Protein AF-A0A0G1N2N8-F1 (afdb_monomer)

InterPro domains:
  IPR005843 Alpha-D-phosphohexomutase, C-terminal [PF00408] (3-63)
  IPR036900 Alpha-D-phosphohexomutase, C-terminal domain superfamily [SSF55957] (2-63)

Mean predicted aligned error: 6.18 Å

Structure (mmCIF, N/CA/C/O backbone):
data_AF-A0A0G1N2N8-F1
#
_entry.id   AF-A0A0G1N2N8-F1
#
loop_
_atom_site.group_PDB
_atom_site.id
_atom_site.type_symbol
_atom_site.label_atom_id
_atom_site.label_alt_id
_atom_site.label_comp_id
_atom_site.label_asym_id
_atom_site.label_entity_id
_atom_site.label_seq_id
_atom_site.pdbx_PDB_ins_code
_atom_site.Cartn_x
_atom_site.Cartn_y
_atom_site.Cartn_z
_atom_site.occupancy
_atom_site.B_iso_or_equiv
_atom_site.auth_seq_id
_atom_site.auth_comp_id
_atom_site.auth_asym_id
_atom_site.auth_atom_id
_atom_site.pdbx_PDB_model_num
ATOM 1 N N . SER A 1 1 ? 12.493 3.442 -1.931 1.00 61.25 1 SER A N 1
ATOM 2 C CA . SER A 1 1 ? 11.287 3.154 -1.143 1.00 61.25 1 SER A CA 1
ATOM 3 C C . SER A 1 1 ? 10.731 4.456 -0.589 1.00 61.25 1 SER A C 1
ATOM 5 O O . SER A 1 1 ? 11.487 5.411 -0.426 1.00 61.25 1 SER A O 1
ATOM 7 N N . GLY A 1 2 ? 9.422 4.521 -0.369 1.00 76.31 2 GLY A N 1
ATOM 8 C CA . GLY A 1 2 ? 8.743 5.639 0.281 1.00 76.31 2 GLY A CA 1
ATOM 9 C C . GLY A 1 2 ? 7.617 5.119 1.169 1.00 76.31 2 GLY A C 1
ATOM 10 O O . GLY A 1 2 ? 6.990 4.115 0.836 1.00 76.31 2 GLY A O 1
ATOM 11 N N . GLU A 1 3 ? 7.389 5.787 2.295 1.00 79.75 3 GLU A N 1
ATOM 12 C CA . GLU A 1 3 ? 6.244 5.549 3.175 1.00 79.75 3 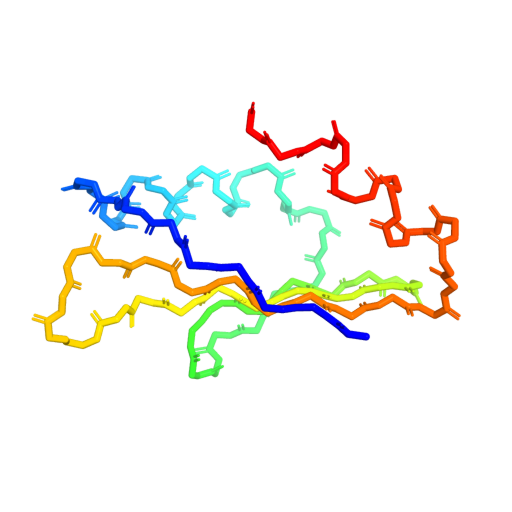GLU A CA 1
ATOM 13 C C . GLU A 1 3 ? 5.353 6.788 3.142 1.00 79.75 3 GLU A C 1
ATOM 15 O O . GLU A 1 3 ? 5.847 7.912 3.257 1.00 79.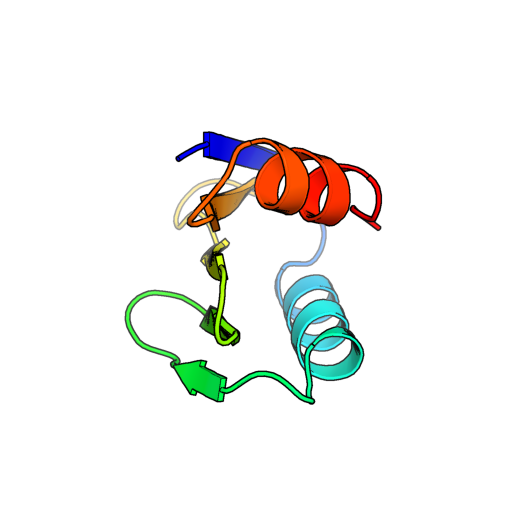75 3 GLU A O 1
ATOM 20 N N . ILE A 1 4 ? 4.049 6.581 2.982 1.00 80.12 4 ILE A N 1
ATOM 21 C CA . ILE A 1 4 ? 3.055 7.643 3.075 1.00 80.12 4 ILE A CA 1
ATOM 22 C C . ILE A 1 4 ? 1.959 7.191 4.033 1.00 80.12 4 ILE A C 1
ATOM 24 O O . ILE A 1 4 ? 1.423 6.092 3.907 1.00 80.12 4 ILE A O 1
ATOM 28 N N . ASN A 1 5 ? 1.638 8.040 5.004 1.00 79.12 5 ASN A N 1
ATOM 29 C CA . ASN A 1 5 ? 0.539 7.821 5.933 1.00 79.12 5 ASN A CA 1
ATOM 30 C C . ASN A 1 5 ? -0.624 8.721 5.507 1.00 79.12 5 ASN A C 1
ATOM 32 O O . ASN A 1 5 ? -0.434 9.924 5.325 1.00 79.12 5 ASN A O 1
ATOM 36 N N . PHE A 1 6 ? -1.810 8.143 5.339 1.00 78.44 6 PHE A N 1
ATOM 37 C CA . PHE A 1 6 ? -3.023 8.874 4.978 1.00 78.44 6 PHE A CA 1
ATOM 38 C C . PHE A 1 6 ? -4.100 8.648 6.036 1.00 78.44 6 PHE A C 1
ATOM 40 O O . PHE A 1 6 ? -4.270 7.523 6.508 1.00 78.44 6 PHE A O 1
ATOM 47 N N . GLU A 1 7 ? -4.845 9.695 6.386 1.00 79.25 7 GLU A N 1
ATOM 48 C CA . GLU A 1 7 ? -6.056 9.554 7.198 1.00 79.25 7 GLU A CA 1
ATOM 49 C C . GLU A 1 7 ? -7.157 8.881 6.386 1.00 79.25 7 GLU A C 1
ATOM 51 O O . GLU A 1 7 ? -7.513 9.320 5.291 1.00 79.25 7 GLU A O 1
ATOM 56 N N . VAL A 1 8 ? -7.706 7.803 6.935 1.00 77.06 8 VAL A N 1
ATOM 57 C CA . VAL A 1 8 ? -8.779 7.035 6.317 1.00 77.06 8 VAL A CA 1
ATOM 58 C C . VAL A 1 8 ? -9.914 6.890 7.312 1.00 77.06 8 VAL A C 1
ATOM 60 O O . VAL A 1 8 ? -9.789 6.219 8.331 1.00 77.06 8 VAL A O 1
ATOM 63 N N . LYS A 1 9 ? -11.063 7.474 6.959 1.00 73.31 9 LYS A N 1
ATOM 64 C CA . LYS A 1 9 ? -12.302 7.374 7.744 1.00 73.31 9 LYS A CA 1
ATOM 65 C C . LYS A 1 9 ? -12.926 5.979 7.710 1.00 73.31 9 LYS A C 1
ATOM 67 O O . LYS A 1 9 ? -13.629 5.612 8.643 1.00 73.31 9 LYS A O 1
ATOM 72 N N . ASN A 1 10 ? -12.702 5.220 6.635 1.00 80.12 10 ASN A N 1
ATOM 73 C CA . ASN A 1 10 ? -13.240 3.874 6.466 1.00 80.12 10 ASN A CA 1
ATOM 74 C C . ASN A 1 10 ? -12.196 2.943 5.833 1.00 80.12 10 ASN A C 1
ATOM 76 O O . ASN A 1 10 ? -11.955 2.964 4.624 1.00 80.12 10 ASN A O 1
ATOM 80 N N . LYS A 1 11 ? -11.540 2.144 6.680 1.00 77.88 11 LYS A N 1
ATOM 81 C CA . LYS A 1 11 ? -10.430 1.265 6.284 1.00 77.88 11 LYS A CA 1
ATOM 82 C C . LYS A 1 11 ? -10.892 0.147 5.345 1.00 77.88 11 LYS A C 1
ATOM 84 O O . LYS A 1 11 ? -10.167 -0.186 4.409 1.00 77.88 11 LYS A O 1
ATOM 89 N N . ASP A 1 12 ? -12.094 -0.386 5.555 1.00 79.94 12 ASP A N 1
ATOM 90 C CA . ASP A 1 12 ? -12.650 -1.484 4.755 1.00 79.94 12 ASP A CA 1
ATOM 91 C C . ASP A 1 12 ? -13.049 -1.033 3.347 1.00 79.94 12 ASP A C 1
ATOM 93 O O . ASP A 1 12 ? -12.785 -1.727 2.360 1.00 79.94 12 ASP A O 1
ATOM 97 N N . GLU A 1 13 ? -13.632 0.162 3.238 1.00 83.44 13 GLU A N 1
ATOM 98 C CA . GLU A 1 13 ? -13.975 0.769 1.950 1.00 83.44 13 GLU A CA 1
ATOM 99 C C . GLU A 1 13 ? -12.716 1.051 1.127 1.00 83.44 13 GLU A C 1
ATOM 101 O O . GLU A 1 13 ? -12.627 0.645 -0.032 1.00 83.44 13 GLU A O 1
ATOM 106 N N . MET A 1 14 ? -11.695 1.647 1.751 1.00 81.94 14 MET A N 1
ATOM 107 C CA . MET A 1 14 ? -10.414 1.879 1.084 1.00 81.94 14 MET A CA 1
ATOM 108 C C . MET A 1 14 ? -9.755 0.572 0.653 1.00 81.94 14 MET A C 1
ATOM 110 O O . MET A 1 14 ? -9.306 0.466 -0.485 1.00 81.94 14 MET A O 1
ATOM 114 N N . LYS A 1 15 ? -9.730 -0.449 1.514 1.00 79.94 15 LYS A N 1
ATOM 115 C CA . LYS A 1 15 ? -9.186 -1.764 1.155 1.00 79.94 15 LYS A CA 1
ATOM 116 C C . LYS A 1 15 ? -9.900 -2.351 -0.065 1.00 79.94 15 LYS A C 1
ATOM 118 O O . LYS A 1 15 ? -9.231 -2.824 -0.978 1.00 79.94 15 LYS A O 1
ATOM 123 N N . SER A 1 16 ? -11.228 -2.263 -0.110 1.00 85.31 16 SER A N 1
ATOM 124 C CA . SER A 1 16 ? -12.029 -2.742 -1.244 1.00 85.31 16 SER A CA 1
ATOM 125 C C . SER A 1 16 ? -11.720 -1.974 -2.535 1.00 85.31 16 SER A C 1
ATOM 127 O O . SER A 1 16 ? -11.573 -2.582 -3.593 1.00 85.31 16 SER A O 1
A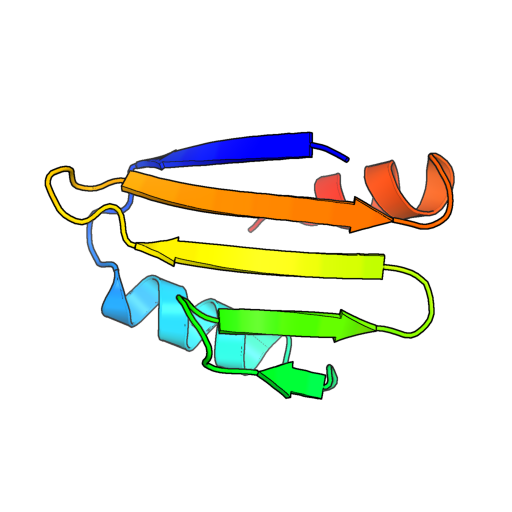TOM 129 N N . LEU A 1 17 ? -11.544 -0.649 -2.453 1.00 84.44 17 LEU A N 1
ATOM 130 C CA . LEU A 1 17 ? -11.134 0.187 -3.587 1.00 84.44 17 LEU A CA 1
ATOM 131 C C . LEU A 1 17 ? -9.755 -0.212 -4.127 1.00 84.44 17 LEU A C 1
ATOM 133 O O . LEU A 1 17 ? -9.590 -0.347 -5.339 1.00 84.44 17 LEU A O 1
ATOM 137 N N . PHE A 1 18 ? -8.778 -0.437 -3.243 1.00 83.88 18 PHE A N 1
ATOM 138 C CA . PHE A 1 18 ? -7.451 -0.914 -3.639 1.00 83.88 18 PHE A CA 1
ATOM 139 C C . PHE A 1 18 ? -7.525 -2.302 -4.286 1.00 83.88 18 PHE A C 1
ATOM 141 O O . PHE A 1 18 ? -6.921 -2.523 -5.332 1.00 83.88 18 PHE A O 1
ATOM 148 N N . GLU A 1 19 ? -8.290 -3.229 -3.711 1.00 85.19 19 GLU A N 1
ATOM 149 C CA . GLU A 1 19 ? -8.447 -4.574 -4.271 1.00 85.19 19 GLU A CA 1
ATOM 150 C C . GLU A 1 19 ? -9.081 -4.580 -5.662 1.00 85.19 19 GLU A C 1
ATOM 152 O O . GLU A 1 19 ? -8.654 -5.370 -6.499 1.00 85.19 19 GLU A O 1
ATOM 157 N N . GLU A 1 20 ? -10.053 -3.704 -5.925 1.00 87.94 20 GLU A N 1
ATOM 158 C CA . GLU A 1 20 ? -10.686 -3.586 -7.242 1.00 87.94 20 GLU A CA 1
ATOM 159 C C . GLU A 1 20 ? -9.776 -2.875 -8.256 1.00 87.94 20 GLU A C 1
ATOM 161 O O . GLU A 1 20 ? -9.654 -3.320 -9.400 1.00 87.94 20 GLU A O 1
ATOM 166 N N . ARG A 1 21 ? -9.109 -1.786 -7.844 1.00 85.06 21 ARG A N 1
ATOM 167 C CA . ARG A 1 21 ? -8.227 -0.976 -8.705 1.00 85.06 21 ARG A CA 1
ATOM 168 C C . ARG A 1 21 ? -6.984 -1.746 -9.147 1.00 85.06 21 ARG A C 1
ATOM 170 O O . ARG A 1 21 ? -6.570 -1.592 -10.289 1.00 85.06 21 ARG A O 1
ATOM 177 N N . PHE A 1 22 ? -6.415 -2.552 -8.253 1.00 86.38 22 PHE A N 1
ATOM 178 C CA . PHE A 1 22 ? -5.147 -3.266 -8.440 1.00 86.38 22 PHE A CA 1
ATOM 179 C C . PHE A 1 22 ? -5.349 -4.788 -8.530 1.00 86.38 22 PHE A C 1
ATOM 181 O O . PHE A 1 22 ? -4.488 -5.572 -8.123 1.00 86.38 22 PHE A O 1
ATOM 188 N N . LYS A 1 23 ? -6.518 -5.222 -9.023 1.00 87.00 23 LYS A N 1
ATOM 189 C CA . LYS A 1 23 ? -6.905 -6.641 -9.133 1.00 87.00 23 LYS A CA 1
ATOM 190 C C . LYS A 1 23 ? -6.050 -7.459 -10.103 1.00 87.00 23 LYS A C 1
ATOM 192 O O . LYS A 1 23 ? -6.097 -8.687 -10.052 1.00 87.00 23 LYS A O 1
ATOM 197 N N . ASP A 1 24 ? -5.333 -6.779 -10.991 1.00 89.50 24 ASP A N 1
ATOM 198 C CA . ASP A 1 24 ? -4.395 -7.305 -11.982 1.00 89.50 24 ASP A CA 1
ATOM 199 C C . ASP A 1 24 ? -3.007 -7.614 -11.397 1.00 89.50 24 ASP A C 1
ATOM 201 O O . ASP A 1 24 ? -2.259 -8.395 -11.986 1.00 89.50 24 ASP A O 1
ATOM 205 N N . GLY A 1 25 ? -2.676 -7.047 -10.233 1.00 86.31 25 GLY A N 1
ATOM 206 C CA . GLY A 1 25 ? -1.471 -7.372 -9.476 1.00 86.31 25 GLY A CA 1
ATOM 207 C C . GLY A 1 25 ? -1.601 -8.651 -8.644 1.00 86.31 25 GLY A C 1
ATOM 208 O O . GLY A 1 25 ? -2.693 -9.059 -8.234 1.00 86.31 25 GLY A O 1
ATOM 209 N N . GLU A 1 26 ? -0.463 -9.276 -8.335 1.00 91.25 26 GLU A N 1
ATO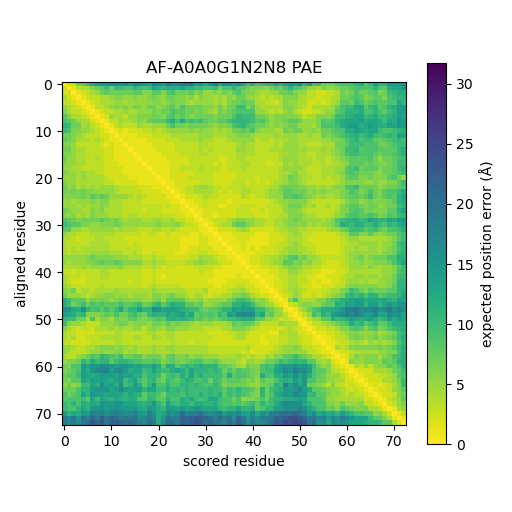M 210 C CA . GLU A 1 26 ? -0.424 -10.370 -7.362 1.00 91.25 26 GLU A CA 1
ATOM 211 C C . GLU A 1 26 ? -0.687 -9.813 -5.958 1.00 91.25 26 GLU A C 1
ATOM 213 O O . GLU A 1 26 ? -0.104 -8.798 -5.565 1.00 91.25 26 GLU A O 1
ATOM 218 N N . ARG A 1 27 ? -1.567 -10.481 -5.205 1.00 92.25 27 ARG A N 1
ATOM 219 C CA . ARG A 1 27 ? -2.016 -10.0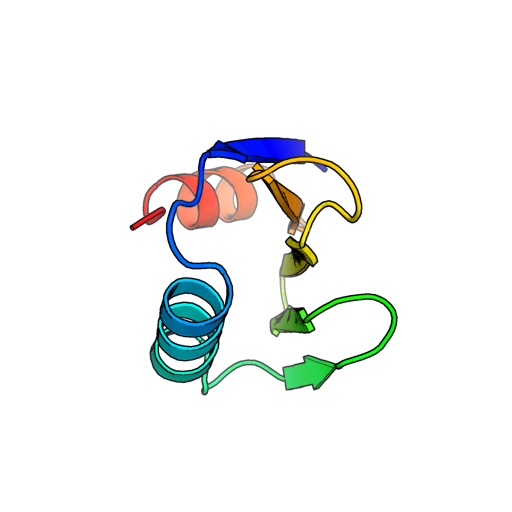42 -3.881 1.00 92.25 27 ARG A CA 1
ATOM 220 C C . ARG A 1 27 ? -1.532 -10.979 -2.789 1.00 92.25 27 ARG A C 1
ATOM 222 O O . ARG A 1 27 ? -1.694 -12.192 -2.881 1.00 92.25 27 ARG A O 1
ATOM 229 N N . ASP A 1 28 ? -1.012 -10.386 -1.727 1.00 91.00 28 ASP A N 1
ATOM 230 C CA . ASP A 1 28 ? -0.545 -11.078 -0.532 1.00 91.00 28 ASP A CA 1
ATOM 231 C C . ASP A 1 28 ? -1.113 -10.380 0.704 1.00 91.00 28 ASP A C 1
ATOM 233 O O . ASP A 1 28 ? -1.006 -9.165 0.848 1.00 91.00 28 ASP A O 1
ATOM 237 N N . TYR A 1 29 ? -1.756 -11.151 1.575 1.00 89.75 29 TYR A N 1
ATOM 238 C CA . TYR A 1 29 ? -2.491 -10.643 2.735 1.00 89.75 29 TYR A CA 1
ATOM 239 C C . TYR A 1 29 ? -1.688 -10.733 4.044 1.00 89.75 29 TYR A C 1
ATOM 241 O O . TYR A 1 29 ? -2.247 -10.620 5.138 1.00 89.75 29 TYR A O 1
ATOM 249 N N . PHE A 1 30 ? -0.380 -10.981 3.961 1.00 86.62 30 PHE A N 1
ATOM 250 C CA . PHE A 1 30 ? 0.498 -11.024 5.119 1.00 86.62 30 PHE A CA 1
ATOM 251 C C . PHE A 1 30 ? 0.799 -9.605 5.624 1.00 86.62 30 PHE A C 1
ATOM 253 O O . PHE A 1 30 ? 1.343 -8.777 4.896 1.00 86.62 30 PHE A O 1
ATOM 260 N N . ASP A 1 31 ? 0.450 -9.338 6.889 1.00 82.62 31 ASP A N 1
ATOM 261 C CA . ASP A 1 31 ? 0.679 -8.054 7.573 1.00 82.62 31 ASP A CA 1
ATOM 262 C C . ASP A 1 31 ? 0.131 -6.829 6.805 1.00 82.62 31 ASP A C 1
ATOM 264 O O . ASP A 1 31 ? 0.794 -5.802 6.679 1.00 82.62 31 ASP A O 1
ATOM 268 N N . GLY A 1 32 ? -1.087 -6.944 6.261 1.00 87.31 32 GLY A N 1
ATOM 269 C CA . GLY A 1 32 ? -1.741 -5.916 5.444 1.00 87.31 32 GLY A CA 1
ATOM 270 C C . GLY A 1 32 ? -2.223 -6.483 4.112 1.00 87.31 32 GLY A C 1
ATOM 271 O O . GLY A 1 32 ? -2.596 -7.650 4.036 1.00 87.31 32 GLY A O 1
ATOM 272 N N . VAL A 1 33 ? -2.222 -5.663 3.061 1.00 90.56 33 VAL A N 1
ATOM 273 C CA . VAL A 1 33 ? -2.380 -6.136 1.677 1.00 90.56 33 VAL A CA 1
ATOM 274 C C . VAL A 1 33 ? -1.214 -5.621 0.850 1.00 90.56 33 VAL A C 1
ATOM 276 O O . VAL A 1 33 ? -1.034 -4.415 0.694 1.00 90.56 33 VAL A O 1
ATOM 279 N N . THR A 1 34 ? -0.414 -6.535 0.324 1.00 91.31 34 THR A N 1
ATOM 280 C CA . THR A 1 34 ? 0.666 -6.245 -0.612 1.00 91.31 34 THR A CA 1
ATOM 281 C C . THR A 1 34 ? 0.192 -6.516 -2.028 1.00 91.31 34 THR A C 1
ATOM 283 O O . THR A 1 34 ? -0.323 -7.593 -2.313 1.00 91.31 34 THR A O 1
ATOM 286 N N . PHE A 1 35 ? 0.420 -5.555 -2.912 1.00 91.00 35 PHE A N 1
ATOM 287 C CA . PHE A 1 35 ? 0.196 -5.662 -4.344 1.00 91.00 35 PHE A CA 1
ATOM 288 C C . PHE A 1 35 ? 1.553 -5.663 -5.040 1.00 91.00 35 PHE A C 1
ATOM 290 O O . PHE A 1 35 ? 2.340 -4.724 -4.883 1.00 91.00 35 PHE A O 1
ATOM 297 N N . ARG A 1 36 ? 1.848 -6.731 -5.782 1.00 90.69 36 ARG A N 1
ATOM 298 C CA . ARG A 1 36 ? 3.124 -6.917 -6.478 1.00 90.69 36 ARG A CA 1
ATOM 299 C C . ARG A 1 36 ? 2.923 -6.870 -7.988 1.00 90.69 36 ARG A C 1
ATOM 301 O O . ARG A 1 36 ? 2.080 -7.573 -8.542 1.00 90.69 36 ARG A O 1
ATOM 308 N N . TYR A 1 37 ? 3.756 -6.063 -8.633 1.00 88.94 37 TYR A N 1
ATOM 309 C CA . TYR A 1 37 ? 3.904 -5.939 -10.078 1.00 88.94 37 TYR A CA 1
ATOM 310 C C . TYR A 1 37 ? 5.353 -6.268 -10.470 1.00 88.94 37 TYR A C 1
ATOM 312 O O . TYR A 1 37 ? 6.241 -6.270 -9.611 1.00 88.94 37 TYR A O 1
ATOM 320 N N . PRO A 1 38 ? 5.646 -6.510 -11.763 1.00 88.38 38 PRO A N 1
ATOM 321 C CA . PRO A 1 38 ? 6.996 -6.867 -12.205 1.00 88.38 38 PRO A CA 1
ATOM 322 C C . PRO A 1 38 ? 8.085 -5.868 -11.790 1.00 88.38 38 PRO A C 1
ATOM 324 O O . PRO A 1 38 ? 9.215 -6.271 -11.501 1.00 88.38 38 PRO A O 1
ATOM 327 N N . ASP A 1 39 ? 7.752 -4.576 -11.734 1.00 87.12 39 ASP A N 1
ATOM 328 C CA . ASP A 1 39 ? 8.723 -3.494 -11.525 1.00 87.12 39 ASP A CA 1
ATOM 329 C C . ASP A 1 39 ? 8.565 -2.725 -10.215 1.00 87.12 39 ASP A C 1
ATOM 331 O O . ASP A 1 39 ? 9.429 -1.914 -9.863 1.00 87.12 39 ASP A O 1
ATOM 335 N N . TRP A 1 40 ? 7.481 -2.963 -9.486 1.00 90.00 40 TRP A N 1
ATOM 336 C CA . TRP A 1 40 ? 7.190 -2.272 -8.240 1.00 90.00 40 TRP A CA 1
ATOM 337 C C . TRP A 1 40 ? 6.197 -3.058 -7.399 1.00 90.00 40 TRP A C 1
ATOM 339 O O . TRP A 1 40 ? 5.464 -3.914 -7.887 1.00 90.00 40 TRP A O 1
ATOM 349 N N . TRP A 1 41 ? 6.180 -2.762 -6.113 1.00 90.19 41 TRP A N 1
ATOM 350 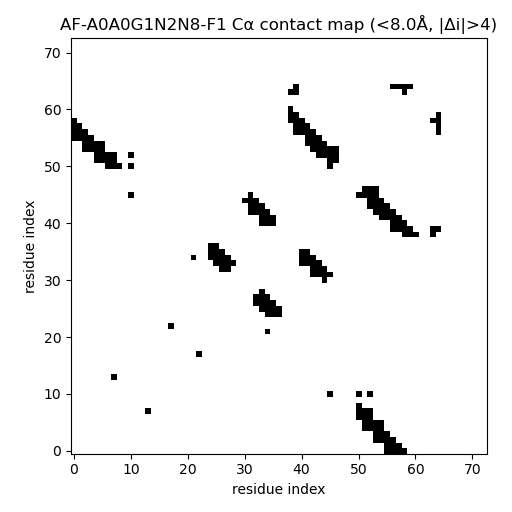C CA . TRP A 1 41 ? 5.210 -3.301 -5.186 1.00 90.19 41 TRP A CA 1
ATOM 351 C C . TRP A 1 41 ? 4.826 -2.226 -4.186 1.00 90.19 41 TRP A C 1
ATOM 353 O O . TRP A 1 41 ? 5.572 -1.275 -3.930 1.00 90.19 41 TRP A O 1
ATOM 363 N N . PHE A 1 42 ? 3.647 -2.381 -3.612 1.00 90.50 42 PHE A N 1
ATOM 364 C CA . PHE A 1 42 ? 3.244 -1.570 -2.483 1.00 90.50 42 PHE A CA 1
ATOM 365 C C . PHE A 1 42 ? 2.458 -2.401 -1.485 1.00 90.50 42 PHE A C 1
ATOM 367 O O . PHE A 1 42 ? 1.872 -3.423 -1.827 1.00 90.50 42 PHE A O 1
ATOM 374 N N . ASN A 1 43 ? 2.473 -1.970 -0.236 1.00 90.88 43 ASN A N 1
ATOM 375 C CA . ASN A 1 43 ? 1.817 -2.618 0.876 1.00 90.88 43 ASN A CA 1
ATOM 376 C C . ASN A 1 43 ? 0.979 -1.579 1.616 1.00 90.88 43 ASN A C 1
ATOM 378 O O . ASN A 1 43 ? 1.475 -0.515 1.986 1.00 90.88 43 ASN A O 1
ATOM 382 N N . ILE A 1 44 ? -0.300 -1.893 1.790 1.00 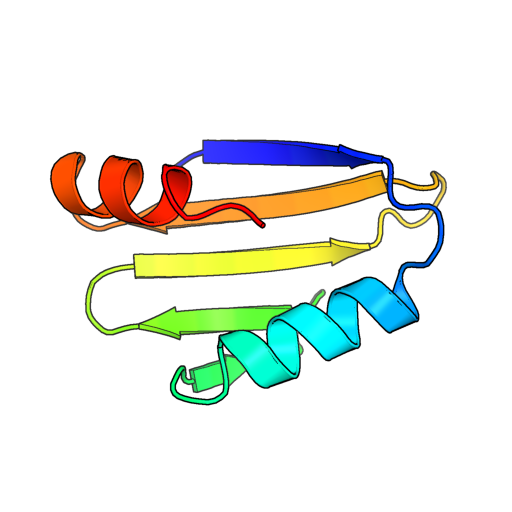88.44 44 ILE A N 1
ATOM 383 C CA . ILE A 1 44 ? -1.230 -1.101 2.581 1.00 88.44 44 ILE A CA 1
ATOM 384 C C . ILE A 1 44 ? -1.450 -1.778 3.929 1.00 88.44 44 ILE A C 1
ATOM 386 O O . ILE A 1 44 ? -1.789 -2.961 4.004 1.00 88.44 44 ILE A O 1
ATOM 390 N N . ARG A 1 45 ? -1.265 -1.017 5.007 1.00 88.06 45 ARG A N 1
ATOM 391 C CA . ARG A 1 45 ? -1.452 -1.489 6.380 1.00 88.06 45 ARG A CA 1
ATOM 392 C C . ARG A 1 45 ? -2.424 -0.579 7.108 1.00 88.06 45 ARG A C 1
ATOM 394 O O . ARG A 1 45 ? -2.163 0.624 7.200 1.00 88.06 45 ARG A O 1
ATOM 401 N N . PRO A 1 46 ? -3.527 -1.114 7.651 1.00 80.38 46 PRO A N 1
ATOM 402 C CA . PRO A 1 46 ? -4.320 -0.355 8.599 1.00 80.38 46 PRO A CA 1
ATOM 403 C C . PRO A 1 46 ? -3.476 -0.104 9.853 1.00 80.38 46 PRO A C 1
ATOM 405 O O . PRO A 1 46 ? -2.886 -1.032 10.407 1.00 80.38 46 PRO A O 1
ATOM 408 N N . SER A 1 47 ? -3.412 1.147 10.309 1.00 76.75 47 SER A N 1
ATOM 409 C CA . SER A 1 47 ? -2.859 1.441 11.630 1.00 76.75 47 SER A CA 1
ATOM 410 C C . SER A 1 47 ? -3.748 0.793 12.692 1.00 76.75 47 SER A C 1
ATOM 412 O O . SER A 1 47 ? -4.981 0.830 12.596 1.00 76.75 47 SER A O 1
ATOM 414 N N . GLY A 1 48 ? -3.120 0.154 13.681 1.00 70.69 48 GLY A N 1
ATOM 415 C CA . GLY A 1 48 ? -3.821 -0.589 14.729 1.00 70.69 48 GLY A CA 1
ATOM 416 C C . GLY A 1 48 ? -4.509 0.304 15.764 1.00 70.69 48 GLY A C 1
ATOM 417 O O . GLY A 1 48 ? -5.491 -0.118 16.363 1.00 70.69 48 GLY A O 1
ATOM 418 N N . THR A 1 49 ? -4.019 1.530 15.968 1.00 69.56 49 THR A N 1
ATOM 419 C CA . THR A 1 49 ? -4.481 2.435 17.039 1.00 69.56 49 THR A CA 1
ATOM 420 C C . THR A 1 49 ? -5.023 3.769 16.536 1.00 69.56 49 THR A C 1
ATOM 422 O O . THR A 1 49 ? -5.647 4.493 17.302 1.00 69.56 49 THR A O 1
ATOM 425 N N . GLU A 1 50 ? -4.796 4.101 15.265 1.00 71.50 50 GLU A N 1
ATOM 426 C CA . GLU A 1 50 ? -5.163 5.388 14.667 1.00 71.50 50 GLU A CA 1
ATOM 427 C C . GLU A 1 50 ? -5.967 5.156 13.382 1.00 71.50 50 GLU A C 1
ATOM 429 O O . GLU A 1 50 ? -5.820 4.117 12.731 1.00 71.50 50 GLU A O 1
ATOM 434 N N . ASP A 1 51 ? -6.790 6.122 12.970 1.00 75.81 51 ASP A N 1
ATOM 435 C CA . ASP A 1 51 ? -7.526 6.107 11.692 1.00 75.81 51 ASP A CA 1
ATOM 436 C C . ASP A 1 51 ? -6.614 6.446 10.503 1.00 75.81 51 ASP A C 1
ATOM 438 O O . ASP A 1 51 ? -6.924 7.250 9.627 1.00 75.81 51 ASP A O 1
ATOM 442 N N . LEU A 1 52 ? -5.442 5.816 10.493 1.00 78.69 52 LEU A N 1
ATOM 443 C CA . LEU A 1 52 ? -4.419 5.961 9.476 1.00 78.69 52 LEU A CA 1
ATOM 444 C C . LEU A 1 52 ? -4.291 4.672 8.674 1.00 78.69 52 LEU A C 1
ATOM 446 O O . LEU A 1 52 ? -4.424 3.559 9.193 1.00 78.69 52 LEU A O 1
ATOM 450 N N . LEU A 1 53 ? -3.979 4.840 7.398 1.00 82.25 53 LEU A N 1
ATOM 451 C CA . LEU A 1 53 ? -3.580 3.780 6.493 1.00 82.25 53 LEU A CA 1
ATOM 452 C C . LEU A 1 53 ? -2.160 4.092 6.031 1.00 82.25 53 LEU A C 1
ATOM 454 O O . LEU A 1 53 ? -1.888 5.151 5.459 1.00 82.25 53 LEU A O 1
ATOM 458 N N . ARG A 1 54 ? -1.242 3.178 6.338 1.00 87.00 54 ARG A N 1
ATOM 459 C CA . ARG A 1 54 ? 0.156 3.278 5.939 1.00 87.00 54 ARG A CA 1
ATOM 460 C C . ARG A 1 54 ? 0.324 2.612 4.589 1.00 87.00 54 ARG A C 1
ATOM 462 O O . ARG A 1 54 ? -0.001 1.438 4.437 1.00 87.00 54 ARG A O 1
ATOM 469 N N . LEU A 1 55 ? 0.863 3.355 3.638 1.00 85.56 55 LEU A N 1
ATOM 470 C CA . LEU A 1 55 ? 1.241 2.867 2.326 1.00 85.56 55 LEU A CA 1
ATOM 471 C C . LEU A 1 55 ? 2.765 2.838 2.236 1.00 85.56 55 LEU A C 1
ATOM 473 O O . LEU A 1 55 ? 3.426 3.874 2.275 1.00 85.56 55 LEU A O 1
ATOM 477 N N . VAL A 1 56 ? 3.320 1.638 2.120 1.00 88.31 56 VAL A N 1
ATOM 478 C CA . VAL A 1 56 ? 4.741 1.411 1.856 1.00 88.31 56 VAL A CA 1
ATOM 479 C C . VAL A 1 56 ? 4.879 1.066 0.386 1.00 88.31 56 VAL A C 1
ATOM 481 O O . VAL A 1 56 ? 4.272 0.104 -0.065 1.00 88.31 56 VAL A O 1
ATOM 484 N N . LEU A 1 57 ? 5.661 1.831 -0.371 1.00 86.62 57 LEU A N 1
ATOM 485 C CA . LEU A 1 57 ? 5.857 1.604 -1.800 1.00 86.62 57 LEU A CA 1
ATOM 486 C C . LEU A 1 57 ? 7.339 1.500 -2.143 1.00 86.62 57 LEU A C 1
ATOM 488 O O . LEU A 1 57 ? 8.176 2.310 -1.722 1.00 86.62 57 LEU A O 1
ATOM 492 N N . GLU A 1 58 ? 7.664 0.530 -2.985 1.00 86.31 58 GLU A N 1
ATOM 493 C CA . GLU A 1 58 ? 8.999 0.347 -3.522 1.00 86.31 58 GLU A CA 1
ATOM 494 C C . GLU A 1 58 ? 8.942 0.019 -5.011 1.00 86.31 58 GLU A C 1
ATOM 496 O O . GLU A 1 58 ? 8.159 -0.804 -5.474 1.00 86.31 58 GLU A O 1
ATOM 501 N N . ALA A 1 59 ? 9.796 0.689 -5.776 1.00 85.56 59 ALA A N 1
ATOM 502 C CA . ALA A 1 59 ? 9.894 0.520 -7.214 1.00 85.56 59 ALA A CA 1
ATOM 503 C C . ALA A 1 59 ? 11.358 0.358 -7.618 1.00 85.56 59 ALA A C 1
ATOM 505 O O . ALA A 1 59 ? 12.244 0.979 -7.024 1.00 85.56 59 ALA A O 1
ATOM 506 N N . LYS A 1 60 ? 11.603 -0.426 -8.673 1.00 79.25 60 LYS A N 1
ATOM 507 C CA . LYS A 1 60 ? 12.947 -0.682 -9.215 1.00 79.25 60 LYS A CA 1
ATOM 508 C C . LYS A 1 60 ? 13.618 0.562 -9.807 1.00 79.25 60 LYS A C 1
ATOM 510 O O . LYS A 1 60 ? 14.834 0.578 -9.973 1.00 79.25 60 LYS A O 1
ATOM 515 N N . SER A 1 61 ? 12.859 1.611 -10.131 1.00 78.62 61 SER A N 1
ATOM 516 C CA . SER A 1 61 ? 13.405 2.874 -10.638 1.00 78.62 61 SER A CA 1
ATOM 517 C C . SER A 1 61 ? 12.617 4.090 -10.151 1.00 78.62 61 SER A C 1
ATOM 519 O O . SER A 1 61 ? 11.427 3.999 -9.843 1.00 78.62 61 SER A O 1
ATOM 521 N N . LYS A 1 62 ? 13.267 5.265 -10.141 1.00 71.75 62 LYS A N 1
ATOM 522 C CA . LYS A 1 62 ? 12.599 6.544 -9.837 1.00 71.75 62 LYS A CA 1
ATOM 523 C C . LYS A 1 62 ? 11.454 6.845 -10.806 1.00 71.75 62 LYS A C 1
ATOM 525 O O . LYS A 1 62 ? 10.450 7.396 -10.379 1.00 71.75 62 LYS A O 1
ATOM 530 N N . ALA A 1 63 ? 11.586 6.483 -12.083 1.00 70.44 63 ALA A N 1
ATOM 531 C CA . ALA A 1 63 ? 10.540 6.713 -13.078 1.00 70.44 63 ALA A CA 1
ATOM 532 C C . ALA A 1 63 ? 9.256 5.944 -12.731 1.00 70.44 63 ALA A C 1
ATOM 534 O O . ALA A 1 63 ? 8.181 6.536 -12.706 1.00 70.44 63 ALA A O 1
ATOM 535 N N . VAL A 1 64 ? 9.389 4.662 -12.374 1.00 69.75 64 VAL A N 1
ATOM 536 C CA . VAL A 1 64 ? 8.260 3.828 -11.933 1.00 69.75 64 VAL A CA 1
ATOM 537 C C . VAL A 1 64 ? 7.697 4.344 -10.606 1.00 69.75 64 VAL A C 1
ATOM 539 O O . VAL A 1 64 ? 6.490 4.483 -10.475 1.00 69.75 64 VAL A O 1
ATOM 542 N N . PHE A 1 65 ? 8.558 4.745 -9.666 1.00 71.94 65 PHE A N 1
ATOM 543 C CA . PHE A 1 65 ? 8.140 5.347 -8.395 1.00 71.94 65 PHE A CA 1
ATOM 544 C C . PHE A 1 65 ? 7.268 6.600 -8.589 1.00 71.94 65 PHE A C 1
ATOM 546 O O . PHE A 1 65 ? 6.200 6.710 -7.996 1.00 71.94 65 PHE A O 1
ATOM 553 N N . PHE A 1 66 ? 7.694 7.541 -9.441 1.00 61.25 66 PHE A N 1
ATOM 554 C CA . PHE A 1 66 ? 6.926 8.759 -9.720 1.00 61.25 66 PHE A CA 1
ATOM 555 C C . PHE A 1 66 ? 5.643 8.490 -10.508 1.00 61.25 66 PHE A C 1
ATOM 557 O O . PHE A 1 66 ? 4.669 9.207 -10.306 1.00 61.25 66 PHE A O 1
ATOM 564 N N . PHE A 1 67 ? 5.632 7.490 -11.393 1.00 63.56 67 PHE A N 1
ATOM 565 C CA . PHE A 1 67 ? 4.424 7.084 -12.109 1.00 63.56 67 PHE A CA 1
ATOM 566 C C . PHE A 1 67 ? 3.379 6.517 -11.138 1.00 63.56 67 PHE A C 1
ATOM 568 O O . PHE A 1 67 ? 2.256 7.012 -11.100 1.00 63.56 67 PHE A O 1
ATOM 575 N N . SER A 1 68 ? 3.778 5.590 -10.262 1.00 63.28 68 SER A N 1
ATOM 576 C CA . SER A 1 68 ? 2.896 5.019 -9.236 1.00 63.28 68 SER A CA 1
ATOM 577 C C . SER A 1 68 ? 2.400 6.059 -8.223 1.00 63.28 68 SER A C 1
ATOM 579 O O . SER A 1 68 ? 1.271 5.963 -7.758 1.00 63.28 68 SER A O 1
ATOM 581 N N . LEU A 1 69 ? 3.209 7.080 -7.902 1.00 63.94 69 LEU A N 1
ATOM 582 C CA . LEU A 1 69 ? 2.812 8.200 -7.035 1.00 63.94 69 LEU A CA 1
ATOM 583 C C . LEU A 1 69 ? 2.015 9.309 -7.734 1.00 63.94 69 LEU A C 1
ATOM 585 O O . LEU A 1 69 ? 1.580 10.231 -7.050 1.00 63.94 69 LEU A O 1
ATOM 589 N N . LYS A 1 70 ? 1.855 9.288 -9.064 1.00 59.53 70 LYS A N 1
ATOM 590 C CA . LYS A 1 70 ? 1.002 10.243 -9.800 1.00 59.53 70 LYS A CA 1
ATOM 591 C C . LYS A 1 70 ? -0.392 9.706 -10.111 1.00 59.53 70 LYS A C 1
ATOM 593 O O . LYS A 1 70 ? -1.259 10.499 -10.458 1.00 59.53 70 LYS A O 1
ATOM 598 N N . GLU A 1 71 ? -0.613 8.413 -9.890 1.00 59.19 71 GLU A N 1
ATOM 599 C CA . GLU A 1 71 ? -1.948 7.826 -9.775 1.00 59.19 71 GLU A CA 1
ATOM 600 C C . GLU A 1 71 ? -2.360 7.468 -8.326 1.00 59.19 71 GLU A C 1
ATOM 602 O O . GLU A 1 71 ? -2.859 6.363 -8.098 1.00 59.19 71 GLU A O 1
ATOM 607 N N . PRO A 1 72 ? -2.179 8.329 -7.302 1.00 48.28 72 PRO A N 1
ATOM 608 C CA . PRO A 1 72 ? -2.786 8.091 -6.014 1.00 48.28 72 PRO A CA 1
ATOM 609 C C . PRO A 1 72 ? -4.180 8.722 -6.031 1.00 48.28 72 PRO A C 1
ATOM 611 O O . PRO A 1 72 ? -4.304 9.925 -5.836 1.00 48.28 72 PRO A O 1
ATOM 614 N N . VAL A 1 73 ? -5.189 7.863 -6.188 1.00 44.06 73 VAL A N 1
ATOM 615 C CA . VAL A 1 73 ? -6.605 8.122 -5.854 1.00 44.06 73 VAL A CA 1
ATOM 616 C C . VAL A 1 73 ? -7.323 9.151 -6.736 1.00 44.06 73 VAL A C 1
ATOM 618 O O . VAL A 1 73 ? -6.991 10.354 -6.711 1.00 44.06 73 VAL A O 1
#

Sequence (73 aa):
SGEINFEVKNKDEMKSLFEERFKDGERDYFDGVTFRYPDWWFNIRPSGTEDLLRLVLEAKSKAVFFFSLKEPV

pLDDT: mean 80.08, std 10.4, range [44.06, 92.25]

Foldseek 3Di:
DDKDKDQAPDPVVVLVVCCVVLVVFDWDCPQAIKGDDPFKIWGWHCDPPHSIIMIDIDGNDPVVVVVVVVPDD

Organism: NCBI:txid1618657

Secondary structure (DSSP, 8-state):
-EEEEEE-S-HHHHHHHHHHHTTTSEEE-TTSEEEE-SSEEEEEEE-SSSSEEEEEEEESSHHHHHHHTTS--

Nearest PDB structures (foldseek):
  5kl0-assembly1_A  TM=8.431E-01  e=7.742E-05  Xanthomonas citri pv. citri str. 306
  2f7l-assembly1_A  TM=8.279E-01  e=1.857E-04  Sulfurisphaera tokodaii
  1wqa-assembly1_A  TM=7.526E-01  e=4.452E-04  Pyrococcus horikoshii
  1k2y-a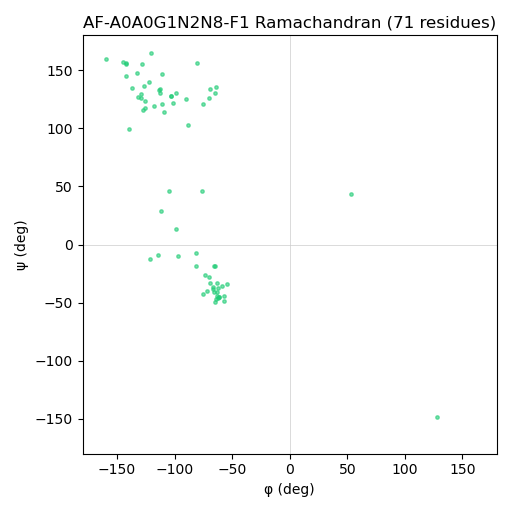ssembly1_X  TM=7.839E-01  e=9.424E-04  Pseudomonas aeruginosa
  3c04-assembly1_A  TM=6.078E-01  e=6.895E-04  unclassified

Radius of gyration: 11.83 Å; Cα contacts (8 Å, |Δi|>4): 107; chains: 1; bounding box: 27×21×30 Å
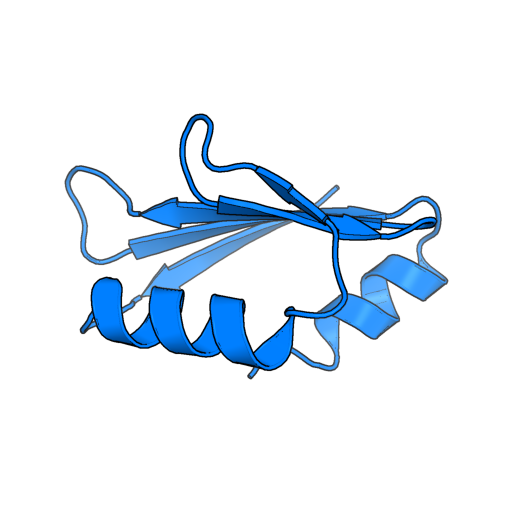
Solvent-accessible surface area (backbone atoms only — not comparable to full-atom values): 4218 Å² total; per-residue (Å²): 115,51,78,48,76,41,84,38,96,51,66,67,61,51,50,50,50,50,52,66,76,49,59,88,37,51,78,42,70,75,90,38,44,30,40,41,51,101,60,34,37,36,34,42,28,74,45,92,89,51,62,35,35,39,37,41,38,39,42,82,39,70,68,56,42,53,53,61,67,70,66,69,127